Protein AF-A0A7S1AKR8-F1 (afdb_monomer_lite)

Foldseek 3Di:
DDDDDPPPPPPPPPPPADQDWDWAQAPVRDTFTWTAHQQGTWAQDLVRDIDHDFAQPDPCPVPPDPSPDGDTLVPDDPVVNNVSVNVRRVRNVVSVVVVVD

Secondary structure (DSSP, 8-state):
------------S---S--EEEEEE-TTS-EEEEEE-SS-BEEEPTTS-EEEPPB---S-TTTT-----PBPGGGS-HHHHHHHHHHHHHHHHHHHHHHT-

pLDDT: mean 72.06, std 20.39, range [34.69, 92.81]

Radius of gyration: 15.71 Å; chains: 1; bounding box: 38×39×45 Å

Organism: Noctiluca scintillans (NCBI:txid2966)

Sequence (101 aa):
GSRDFLQLFHFNSWLLFAMSWVKVELLSGDVEEVYVDSEGPQVLKVDGNYVCYKWVFDSKQRAGHRALHGHDWSDLTSTLQNVTLQRVGKLNRTRRLQQAF

Structure (mmCIF, N/CA/C/O backbone):
data_AF-A0A7S1AKR8-F1
#
_entry.id   AF-A0A7S1AKR8-F1
#
loop_
_atom_site.group_PDB
_atom_site.id
_atom_site.type_symbol
_atom_site.label_atom_id
_atom_site.label_alt_id
_atom_site.label_comp_id
_atom_site.label_asym_id
_atom_site.label_entity_id
_atom_site.label_seq_id
_atom_site.pdbx_PDB_ins_code
_atom_site.Cartn_x
_atom_site.Cartn_y
_atom_site.Cartn_z
_atom_site.occupancy
_atom_site.B_iso_or_equiv
_atom_site.auth_seq_id
_atom_site.auth_comp_id
_atom_site.auth_asym_id
_atom_site.auth_atom_id
_atom_site.pdbx_PDB_model_num
ATOM 1 N N . GLY A 1 1 ? 12.176 24.520 24.125 1.00 35.56 1 GLY A N 1
ATOM 2 C CA . GLY A 1 1 ? 12.360 24.513 22.664 1.00 35.56 1 GLY A CA 1
ATOM 3 C C . GLY A 1 1 ? 12.962 23.186 22.285 1.00 35.56 1 GLY A C 1
ATOM 4 O O . GLY A 1 1 ? 14.158 23.011 22.460 1.00 35.56 1 GLY A O 1
ATOM 5 N N . SER A 1 2 ? 12.115 22.231 21.910 1.00 39.66 2 SER A N 1
ATOM 6 C CA . SER A 1 2 ? 12.486 20.844 21.630 1.00 39.66 2 SER A CA 1
ATOM 7 C C . SER A 1 2 ? 13.213 20.756 20.294 1.00 39.66 2 SER A C 1
ATOM 9 O O . SER A 1 2 ? 12.601 20.834 19.229 1.00 39.66 2 SER A O 1
ATOM 11 N N . ARG A 1 3 ? 14.535 20.631 20.382 1.00 43.12 3 ARG A N 1
ATOM 12 C CA . ARG A 1 3 ? 15.362 20.040 19.337 1.00 43.12 3 ARG A CA 1
ATOM 13 C C . ARG A 1 3 ? 15.172 18.519 19.386 1.00 43.12 3 ARG A C 1
ATOM 15 O O . ARG A 1 3 ? 14.92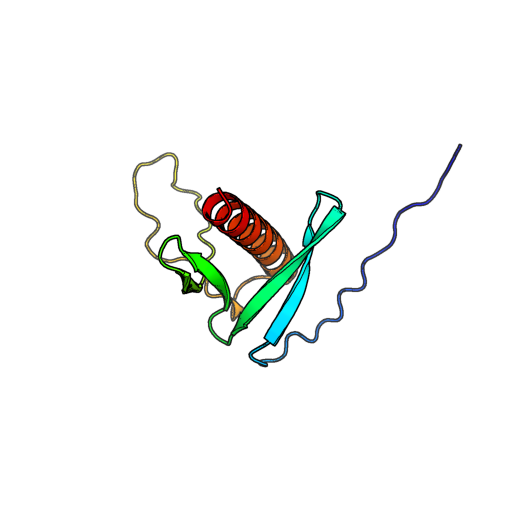9 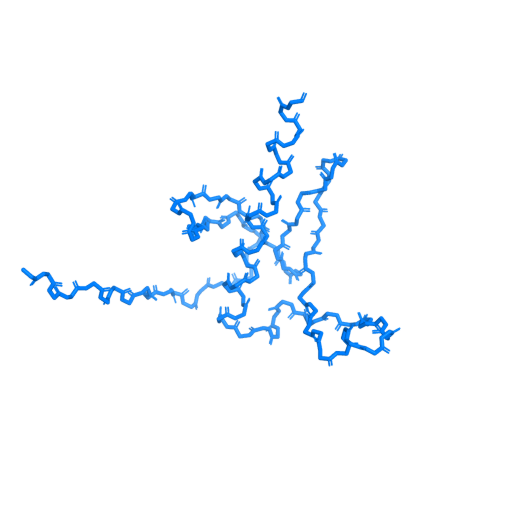17.971 20.456 1.00 43.12 3 ARG A O 1
ATOM 22 N N . ASP A 1 4 ? 15.295 17.906 18.215 1.00 47.88 4 ASP A N 1
ATOM 23 C CA . ASP A 1 4 ? 15.559 16.479 17.999 1.00 47.88 4 ASP A CA 1
ATOM 24 C C . ASP A 1 4 ? 14.356 15.521 18.046 1.00 47.88 4 ASP A C 1
ATOM 26 O O . ASP A 1 4 ? 14.143 14.778 18.994 1.00 47.88 4 ASP A O 1
ATOM 30 N N . PHE A 1 5 ? 13.621 15.462 16.930 1.00 39.69 5 PHE A N 1
ATOM 31 C CA . PHE A 1 5 ? 12.859 14.273 16.523 1.00 39.69 5 PHE A CA 1
ATOM 32 C C . PHE A 1 5 ? 13.164 13.940 15.055 1.00 39.69 5 PHE A C 1
ATOM 34 O O . PHE A 1 5 ? 12.310 13.970 14.177 1.00 39.69 5 PHE A O 1
ATOM 41 N N . LEU A 1 6 ? 14.434 13.639 14.780 1.00 38.56 6 LEU A N 1
ATOM 42 C CA . LEU A 1 6 ? 14.833 12.837 13.624 1.00 38.56 6 LEU A CA 1
ATOM 43 C C . LEU A 1 6 ? 15.061 11.411 14.130 1.00 38.56 6 LEU A C 1
ATOM 45 O O . LEU A 1 6 ? 16.197 10.981 14.314 1.00 38.56 6 LEU A O 1
ATOM 49 N N . GLN A 1 7 ? 13.979 10.681 14.408 1.00 40.00 7 GLN A N 1
ATOM 50 C CA . GLN A 1 7 ? 14.092 9.231 14.525 1.00 40.00 7 GLN A CA 1
ATOM 51 C C . GLN A 1 7 ? 14.154 8.656 13.111 1.00 40.00 7 GLN A C 1
ATOM 53 O O . GLN A 1 7 ? 13.158 8.573 12.395 1.00 40.00 7 GLN A O 1
ATOM 58 N N . LEU A 1 8 ? 15.380 8.309 12.709 1.00 35.66 8 LEU A N 1
ATOM 59 C CA . LEU A 1 8 ? 15.649 7.376 11.627 1.00 35.66 8 LEU A CA 1
ATOM 60 C C . LEU A 1 8 ? 14.826 6.107 11.870 1.00 35.66 8 LEU A C 1
ATOM 62 O O . LEU A 1 8 ? 15.136 5.321 12.766 1.00 35.66 8 LEU A O 1
ATOM 66 N N . PHE A 1 9 ? 13.824 5.862 11.032 1.00 40.50 9 PHE A N 1
ATOM 67 C CA . PHE A 1 9 ? 13.286 4.520 10.895 1.00 40.50 9 PHE A CA 1
ATOM 68 C C . PHE A 1 9 ? 14.325 3.679 10.155 1.00 40.50 9 PHE A C 1
ATOM 70 O O . PHE A 1 9 ? 14.425 3.709 8.928 1.00 40.50 9 PHE A O 1
ATOM 77 N N . HIS A 1 10 ? 15.122 2.935 10.921 1.00 34.69 10 HIS A N 1
ATOM 78 C CA . HIS A 1 10 ? 15.856 1.780 10.422 1.00 34.69 10 HIS A CA 1
ATOM 79 C C . HIS A 1 10 ? 14.835 0.725 9.982 1.00 34.69 10 HIS A C 1
ATOM 81 O O . HIS A 1 10 ? 14.474 -0.180 10.732 1.00 34.69 10 HIS A O 1
ATOM 87 N N . PHE A 1 11 ? 14.326 0.870 8.759 1.00 40.19 11 PHE A N 1
ATOM 88 C CA . PHE A 1 11 ? 13.534 -0.164 8.114 1.00 40.19 11 PHE A CA 1
ATOM 89 C C . PHE A 1 11 ? 14.496 -1.286 7.729 1.00 40.19 11 PHE A C 1
ATOM 91 O O . PHE A 1 11 ? 15.270 -1.171 6.779 1.00 40.19 11 PHE A O 1
ATOM 98 N N . ASN A 1 12 ? 14.502 -2.339 8.543 1.00 38.38 12 ASN A N 1
ATOM 99 C CA . ASN A 1 12 ? 15.268 -3.550 8.294 1.00 38.38 12 ASN A CA 1
ATOM 100 C C . ASN A 1 12 ? 14.974 -4.058 6.876 1.00 38.38 12 ASN A C 1
ATOM 102 O O . ASN A 1 12 ? 13.833 -4.367 6.535 1.00 38.38 12 ASN A O 1
ATOM 106 N N . SER A 1 13 ? 16.024 -4.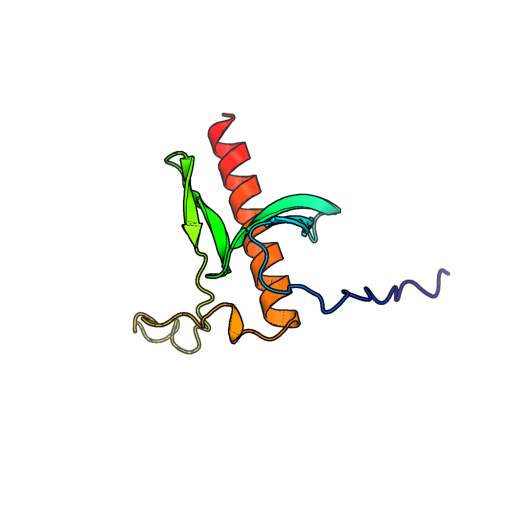137 6.058 1.00 39.59 13 SER A N 1
ATOM 107 C CA . SER A 1 13 ? 16.009 -4.591 4.667 1.00 39.59 13 SER A CA 1
ATOM 108 C C . SER A 1 13 ? 15.823 -6.113 4.566 1.00 39.59 13 SER A C 1
ATOM 110 O O . SER A 1 13 ? 16.694 -6.822 4.068 1.00 39.59 13 SER A O 1
ATOM 112 N N . TRP A 1 14 ? 14.706 -6.628 5.078 1.00 42.47 14 TRP A N 1
ATOM 113 C CA . TRP A 1 14 ? 14.407 -8.063 5.116 1.00 42.47 14 TRP A CA 1
ATOM 114 C C . TRP A 1 14 ? 12.966 -8.372 4.690 1.00 42.47 14 TRP A C 1
ATOM 116 O O . TRP A 1 14 ? 12.345 -9.286 5.221 1.00 42.47 14 TRP A O 1
ATOM 126 N N . LEU A 1 15 ? 12.420 -7.664 3.696 1.00 48.09 15 LEU A N 1
ATOM 127 C CA . LEU A 1 15 ? 11.265 -8.179 2.945 1.00 48.09 15 LEU A CA 1
ATOM 128 C C . LEU A 1 15 ? 11.754 -9.236 1.939 1.00 48.09 15 LEU A C 1
ATOM 130 O O . LEU A 1 15 ? 11.698 -9.059 0.727 1.00 48.09 15 LEU A O 1
ATOM 134 N N . LEU A 1 16 ? 12.298 -10.335 2.468 1.00 45.72 16 LEU A N 1
ATOM 135 C CA . LEU A 1 16 ? 12.591 -11.546 1.711 1.00 45.72 16 LEU A CA 1
ATOM 136 C C . LEU A 1 16 ? 11.312 -12.392 1.651 1.00 45.72 16 LEU A C 1
ATOM 138 O O . LEU A 1 16 ? 10.953 -13.038 2.627 1.00 45.72 16 LEU A O 1
ATOM 142 N N . PHE A 1 17 ? 10.635 -12.363 0.501 1.00 50.16 17 PHE A N 1
ATOM 143 C CA . PHE A 1 17 ? 9.843 -13.459 -0.089 1.00 50.16 17 PHE A CA 1
ATOM 144 C C . PHE A 1 17 ? 8.874 -14.279 0.796 1.00 50.16 17 PHE A C 1
ATOM 146 O O . PHE A 1 17 ? 8.598 -15.434 0.475 1.00 50.16 17 PHE A O 1
ATOM 153 N N . ALA A 1 18 ? 8.305 -13.725 1.868 1.00 55.12 18 ALA A N 1
ATOM 154 C CA . ALA A 1 18 ? 7.286 -14.409 2.663 1.00 55.12 18 ALA A CA 1
ATOM 155 C C . ALA A 1 18 ? 5.923 -13.729 2.498 1.00 55.12 18 ALA A C 1
ATOM 157 O O . ALA A 1 18 ? 5.759 -12.560 2.854 1.00 55.12 18 ALA A O 1
ATOM 158 N N . MET A 1 19 ? 4.945 -14.489 1.992 1.00 73.75 19 MET A N 1
ATOM 159 C CA . MET A 1 19 ? 3.522 -14.151 2.072 1.00 73.75 19 MET A CA 1
ATOM 160 C C . MET A 1 19 ? 3.179 -13.819 3.524 1.00 73.75 19 MET A C 1
ATOM 162 O O . MET A 1 19 ? 3.222 -14.698 4.386 1.00 73.75 19 MET A O 1
ATOM 166 N N . SER A 1 20 ? 2.914 -12.549 3.820 1.00 85.38 20 SER A N 1
ATOM 167 C CA . SER A 1 20 ? 2.821 -12.096 5.206 1.00 85.38 20 SER A CA 1
ATOM 168 C C . SER A 1 20 ? 1.928 -10.875 5.380 1.00 85.38 20 SER A C 1
ATOM 170 O O . SER A 1 20 ? 1.727 -10.066 4.474 1.00 85.38 20 SER A O 1
ATOM 172 N N . TRP A 1 21 ? 1.375 -10.759 6.587 1.00 88.50 21 TRP A N 1
ATOM 173 C CA . TRP A 1 21 ? 0.702 -9.554 7.050 1.00 88.50 21 TRP A CA 1
ATOM 174 C C . TRP A 1 21 ? 1.745 -8.586 7.601 1.00 88.50 21 TRP A C 1
ATOM 176 O O . TRP A 1 21 ? 2.439 -8.888 8.572 1.00 88.50 21 TRP A O 1
ATOM 186 N N . VAL A 1 22 ? 1.850 -7.420 6.974 1.00 89.06 22 VAL A N 1
ATOM 187 C CA . VAL A 1 22 ? 2.772 -6.351 7.353 1.00 89.06 22 VAL A CA 1
ATOM 188 C C . VAL A 1 22 ? 1.991 -5.255 8.064 1.00 89.06 22 VAL A C 1
ATOM 190 O O . VAL A 1 22 ? 0.978 -4.773 7.554 1.00 89.06 22 VAL A O 1
ATOM 193 N N . LYS A 1 23 ? 2.479 -4.838 9.235 1.00 90.12 23 LYS A N 1
ATOM 194 C CA . LYS A 1 23 ? 1.950 -3.674 9.952 1.00 90.12 23 LYS A CA 1
ATOM 195 C C . LYS A 1 23 ? 2.528 -2.398 9.355 1.00 90.12 23 LYS A C 1
ATOM 197 O O . LYS A 1 23 ? 3.743 -2.245 9.263 1.00 90.12 23 LYS A O 1
ATOM 202 N N . VAL A 1 24 ? 1.648 -1.491 8.962 1.00 88.50 24 VAL A N 1
ATOM 203 C CA . VAL A 1 24 ? 1.969 -0.214 8.333 1.00 88.50 24 VAL A CA 1
ATOM 204 C C . VAL A 1 24 ? 1.419 0.893 9.219 1.00 88.50 24 VAL A C 1
ATOM 206 O O . VAL A 1 24 ? 0.207 1.046 9.350 1.00 88.50 24 VAL A O 1
ATOM 209 N N . GLU A 1 25 ? 2.310 1.668 9.827 1.00 89.50 25 GLU A N 1
ATOM 210 C CA . GLU A 1 25 ? 1.937 2.883 10.553 1.00 89.50 25 GLU A CA 1
ATOM 211 C C . GLU A 1 25 ? 1.662 3.998 9.545 1.00 89.50 25 GLU A C 1
ATOM 213 O O . GLU A 1 25 ? 2.578 4.510 8.904 1.00 89.50 25 GLU A O 1
ATOM 218 N N . LEU A 1 26 ? 0.392 4.330 9.346 1.00 86.50 26 LEU A N 1
ATOM 219 C CA . LEU A 1 26 ? -0.041 5.377 8.438 1.00 86.50 26 LEU A CA 1
ATOM 220 C C . LEU A 1 26 ? 0.425 6.751 8.920 1.00 86.50 26 LEU A C 1
ATOM 222 O O . LEU A 1 26 ? 0.534 7.006 10.114 1.00 86.50 26 LEU A O 1
ATOM 226 N N . LEU A 1 27 ? 0.570 7.699 7.992 1.00 81.94 27 LEU A N 1
ATOM 227 C CA . LEU A 1 27 ? 0.851 9.105 8.333 1.00 81.94 27 LEU A CA 1
ATOM 228 C C . LEU A 1 27 ? -0.213 9.759 9.239 1.00 81.94 27 LEU A C 1
ATOM 230 O O . LEU A 1 27 ? 0.041 10.821 9.798 1.00 81.94 27 LEU A O 1
ATOM 234 N N . SER A 1 28 ? -1.403 9.161 9.374 1.00 79.31 28 SER A N 1
ATOM 235 C CA . SER A 1 28 ? -2.418 9.583 10.350 1.00 79.31 28 SE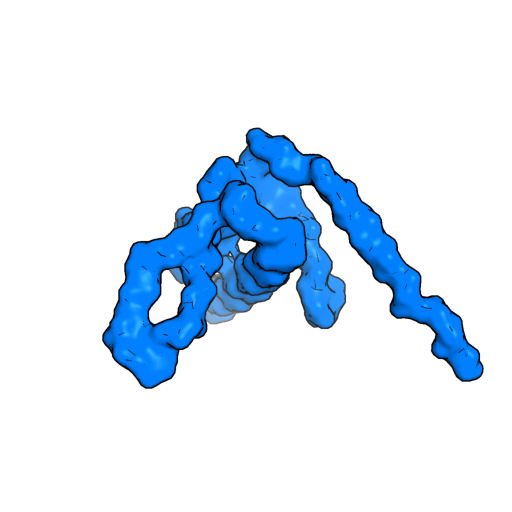R A CA 1
ATOM 236 C C . SER A 1 28 ? -2.108 9.152 11.791 1.00 79.31 28 SER A C 1
ATOM 238 O O . SER A 1 28 ? -2.818 9.577 12.697 1.00 79.31 28 SER A O 1
ATOM 240 N N . GLY A 1 29 ? -1.086 8.318 12.005 1.00 84.50 29 GLY A N 1
ATOM 241 C CA . GLY A 1 29 ? -0.767 7.664 13.279 1.00 84.50 29 GLY A CA 1
ATOM 242 C C . GLY A 1 29 ? -1.516 6.346 13.508 1.00 84.50 29 GLY A C 1
ATOM 243 O O . GLY A 1 29 ? -1.288 5.671 14.508 1.00 84.50 29 GLY A O 1
ATOM 244 N N . ASP A 1 30 ? -2.412 5.959 12.596 1.00 86.25 30 ASP A N 1
ATOM 245 C CA . ASP A 1 30 ? -3.110 4.675 12.661 1.00 86.25 30 ASP A CA 1
ATOM 246 C C . ASP A 1 30 ? -2.204 3.528 12.209 1.00 86.25 30 ASP A C 1
ATOM 248 O O . ASP A 1 30 ? -1.468 3.667 11.237 1.00 86.25 30 ASP A O 1
ATOM 252 N N . VAL A 1 31 ? -2.323 2.356 12.832 1.00 88.06 31 VAL A N 1
ATOM 253 C CA . VAL A 1 31 ? -1.634 1.144 12.369 1.00 88.06 31 VAL A CA 1
ATOM 254 C C . VAL A 1 31 ? -2.604 0.263 11.591 1.00 88.06 31 VAL A C 1
ATOM 256 O O . VAL A 1 31 ? -3.654 -0.114 12.103 1.00 88.06 31 VAL A O 1
ATOM 259 N N . GLU A 1 32 ? -2.233 -0.085 10.361 1.00 88.94 32 GLU A N 1
ATOM 260 C CA . GLU A 1 32 ? -3.004 -0.961 9.479 1.00 88.94 32 GLU A CA 1
ATOM 261 C C . GLU A 1 32 ? -2.238 -2.233 9.128 1.00 88.94 32 GLU A C 1
ATOM 263 O O . GLU A 1 32 ? -1.017 -2.226 8.999 1.00 88.94 32 GLU A O 1
ATOM 268 N N . GLU A 1 33 ? -2.967 -3.326 8.910 1.00 89.75 33 GLU A N 1
ATOM 269 C CA . GLU A 1 33 ? -2.400 -4.579 8.411 1.00 89.75 33 GLU A CA 1
ATOM 270 C C . GLU A 1 33 ? -2.646 -4.715 6.906 1.00 89.75 33 GLU A C 1
ATOM 272 O O . GLU A 1 33 ? -3.788 -4.673 6.424 1.00 89.75 33 GLU A O 1
ATOM 277 N N . VAL A 1 34 ? -1.548 -4.872 6.164 1.00 90.56 34 VAL A N 1
ATOM 278 C CA . VAL A 1 34 ? -1.519 -5.057 4.713 1.00 90.56 34 VAL A CA 1
ATOM 279 C C . VAL A 1 34 ? -0.938 -6.428 4.408 1.00 90.56 34 VAL A C 1
ATOM 281 O O . VAL A 1 34 ? 0.178 -6.736 4.814 1.00 90.56 34 VAL A O 1
ATOM 284 N N . TYR A 1 35 ? -1.689 -7.245 3.675 1.00 91.50 35 TYR A N 1
ATOM 285 C CA . TYR A 1 35 ? -1.178 -8.512 3.169 1.00 91.50 35 TYR A CA 1
ATOM 286 C C . TYR A 1 35 ? -0.276 -8.259 1.958 1.00 91.50 35 TYR A C 1
ATOM 288 O O . TYR A 1 35 ? -0.642 -7.495 1.061 1.00 91.50 35 TYR A O 1
ATOM 296 N N . VAL A 1 36 ? 0.903 -8.875 1.954 1.00 90.00 36 VAL A N 1
ATOM 297 C CA . VAL A 1 36 ? 1.905 -8.768 0.891 1.00 90.00 36 VAL A CA 1
ATOM 298 C C . VAL A 1 36 ? 2.310 -10.174 0.473 1.00 90.00 36 VAL A C 1
ATOM 300 O O . VAL A 1 36 ? 2.663 -10.993 1.322 1.00 90.00 36 VAL A O 1
ATOM 303 N N . ASP A 1 37 ? 2.264 -10.450 -0.826 1.00 88.44 37 ASP A N 1
ATOM 304 C CA . ASP A 1 37 ? 2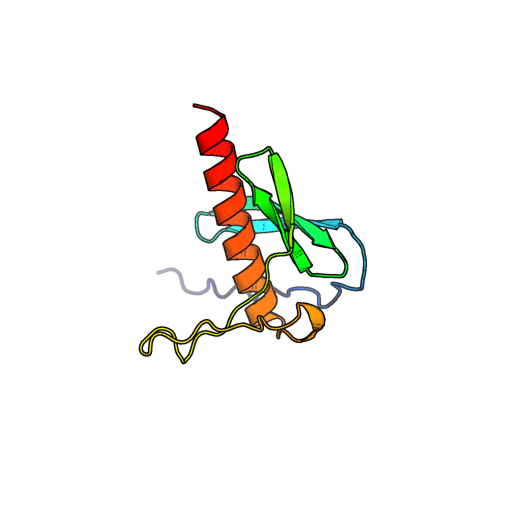.737 -11.700 -1.422 1.00 88.44 37 ASP A CA 1
ATOM 305 C C . ASP A 1 37 ? 3.910 -11.450 -2.387 1.00 88.44 37 ASP A C 1
ATOM 307 O O . ASP A 1 37 ? 4.527 -10.382 -2.387 1.00 88.44 37 ASP A O 1
ATOM 311 N N . SER A 1 38 ? 4.251 -12.458 -3.192 1.00 83.94 38 SER A N 1
ATOM 312 C CA . SER A 1 38 ? 5.318 -12.366 -4.190 1.00 83.94 38 SER A CA 1
ATOM 313 C C . SER A 1 38 ? 5.045 -11.346 -5.298 1.00 83.94 38 SER A C 1
ATOM 315 O O . SER A 1 38 ? 5.994 -10.882 -5.923 1.00 83.94 38 SER A O 1
ATOM 317 N N . GLU A 1 39 ? 3.782 -11.007 -5.563 1.00 85.56 39 GLU A N 1
ATOM 318 C CA . GLU A 1 39 ? 3.410 -10.022 -6.581 1.00 85.56 39 GLU A CA 1
ATOM 319 C C . GLU A 1 39 ? 3.332 -8.604 -6.011 1.00 85.56 39 GLU A C 1
ATOM 321 O O . GLU A 1 39 ? 3.513 -7.638 -6.755 1.00 85.56 39 GLU A O 1
ATOM 326 N N . GLY A 1 40 ? 3.077 -8.475 -4.706 1.00 89.38 40 GLY A N 1
ATOM 327 C CA . GLY A 1 40 ? 3.099 -7.208 -3.992 1.00 89.38 40 GLY A CA 1
ATOM 328 C C . GLY A 1 40 ? 1.982 -7.052 -2.958 1.00 89.38 40 GLY A C 1
ATOM 329 O O . GLY A 1 40 ? 1.355 -8.025 -2.527 1.00 89.38 40 GLY A O 1
ATOM 330 N N . PRO A 1 41 ? 1.739 -5.813 -2.498 1.00 92.19 41 PRO A N 1
ATOM 331 C CA . PRO A 1 41 ? 0.737 -5.532 -1.483 1.00 92.19 41 PRO A CA 1
ATOM 332 C C . PRO A 1 41 ? -0.681 -5.620 -2.046 1.00 92.19 41 PRO A C 1
ATOM 334 O O . PRO A 1 41 ? -0.962 -5.181 -3.160 1.00 92.19 41 PRO A O 1
ATOM 337 N N . GLN A 1 42 ? -1.598 -6.140 -1.241 1.00 92.81 42 GLN A N 1
ATOM 338 C CA . GLN A 1 42 ? -2.940 -6.506 -1.675 1.00 92.81 42 GLN A CA 1
ATOM 339 C C . GLN A 1 42 ? -3.990 -5.492 -1.201 1.00 92.81 42 GLN A C 1
ATOM 341 O O . GLN A 1 42 ? -4.067 -5.138 -0.019 1.00 92.81 42 GLN A O 1
ATOM 346 N N . VAL A 1 43 ? -4.844 -5.042 -2.124 1.00 92.06 43 VAL A N 1
ATOM 347 C CA . VAL A 1 43 ? -5.976 -4.154 -1.833 1.00 92.06 43 VAL A CA 1
ATOM 348 C C . VAL A 1 43 ? -7.256 -4.963 -1.679 1.00 92.06 43 VAL A C 1
ATOM 350 O O . VAL A 1 43 ? -7.658 -5.668 -2.604 1.00 92.06 43 VAL A O 1
ATOM 353 N N . LEU A 1 44 ? -7.943 -4.783 -0.555 1.00 89.44 44 LEU A N 1
ATOM 354 C CA . LEU A 1 44 ? -9.299 -5.271 -0.315 1.00 89.44 44 LEU A CA 1
ATOM 355 C C . LEU A 1 44 ? -10.259 -4.558 -1.260 1.00 89.44 44 LEU A C 1
ATOM 357 O O . LEU A 1 44 ? -10.327 -3.344 -1.199 1.00 89.44 44 LEU A O 1
ATOM 361 N N . LYS A 1 45 ? -11.005 -5.241 -2.118 1.00 86.44 45 LYS A N 1
ATOM 362 C CA . LYS A 1 45 ? -12.074 -4.695 -2.967 1.00 86.44 45 LYS A CA 1
ATOM 363 C C . LYS A 1 45 ? -13.406 -4.605 -2.224 1.00 86.44 45 LYS A C 1
ATOM 365 O O . LYS A 1 45 ? -13.583 -5.145 -1.139 1.00 86.44 45 LYS A O 1
ATOM 370 N N . VAL A 1 46 ? -14.353 -3.896 -2.842 1.00 82.12 46 VAL A N 1
ATOM 371 C CA . VAL A 1 46 ? -15.714 -3.704 -2.310 1.00 82.12 46 VAL A CA 1
ATOM 372 C C . VAL A 1 46 ? -16.469 -5.031 -2.196 1.00 82.12 46 VAL A C 1
ATOM 374 O O . VAL A 1 46 ? -17.247 -5.200 -1.266 1.00 82.12 46 VAL A O 1
ATOM 377 N N . ASP A 1 47 ? -16.190 -5.982 -3.090 1.00 83.81 47 ASP A N 1
ATOM 378 C CA . ASP A 1 47 ? -16.743 -7.343 -3.074 1.00 83.81 47 ASP A CA 1
ATOM 379 C C . ASP A 1 47 ? -16.111 -8.254 -2.000 1.00 83.8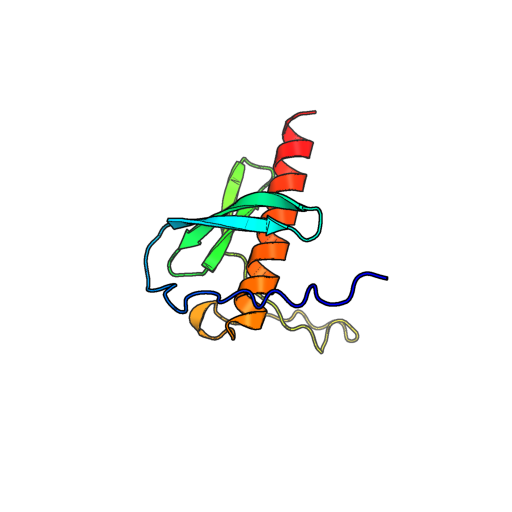1 47 ASP A C 1
ATOM 381 O O . ASP A 1 47 ? -16.468 -9.423 -1.908 1.00 83.81 47 ASP A O 1
ATOM 385 N N . GLY A 1 48 ? -15.172 -7.737 -1.198 1.00 81.94 48 GLY A N 1
ATOM 386 C CA . GLY A 1 48 ? -14.473 -8.483 -0.150 1.00 81.94 48 GLY A CA 1
ATOM 387 C C . GLY A 1 48 ? -13.228 -9.240 -0.623 1.00 81.94 48 GLY A C 1
ATOM 388 O O . GLY A 1 48 ? -12.485 -9.753 0.210 1.00 81.94 48 GLY A O 1
ATOM 389 N N . ASN A 1 49 ? -12.952 -9.281 -1.930 1.00 87.75 49 ASN A N 1
ATOM 390 C CA . ASN A 1 49 ? -11.787 -9.981 -2.471 1.00 87.75 49 ASN A CA 1
ATOM 391 C C . ASN A 1 49 ? -10.524 -9.120 -2.416 1.00 87.75 49 ASN A C 1
ATOM 393 O O . ASN A 1 49 ? -10.588 -7.896 -2.469 1.00 87.75 49 ASN A O 1
ATOM 397 N N . TYR A 1 50 ? -9.353 -9.747 -2.389 1.00 86.56 50 TYR A N 1
ATOM 398 C CA . TYR A 1 50 ? -8.073 -9.041 -2.467 1.00 86.56 50 TYR A CA 1
ATOM 399 C C . TYR A 1 50 ? -7.507 -9.072 -3.888 1.00 86.56 50 TYR A C 1
ATOM 401 O O . TYR A 1 50 ? -7.668 -10.057 -4.606 1.00 86.56 50 TYR A O 1
ATOM 409 N N . VAL A 1 51 ? -6.860 -7.980 -4.306 1.00 89.00 51 VAL A N 1
ATOM 410 C CA . VAL A 1 51 ? -6.092 -7.922 -5.560 1.00 89.00 51 VAL A CA 1
ATOM 411 C C . VAL A 1 51 ? -4.758 -7.217 -5.388 1.00 89.00 51 VAL A C 1
ATOM 413 O O . VAL A 1 51 ? -4.665 -6.235 -4.647 1.00 89.00 51 VAL A O 1
ATOM 416 N N . CYS A 1 52 ? -3.759 -7.662 -6.147 1.00 88.62 52 CYS A N 1
ATOM 417 C CA . CYS A 1 52 ? -2.430 -7.072 -6.123 1.00 88.62 52 CYS A CA 1
ATOM 418 C C . CYS A 1 52 ? -2.473 -5.609 -6.581 1.00 88.62 52 CYS A C 1
ATOM 420 O O . CYS A 1 52 ? -3.042 -5.267 -7.626 1.00 88.62 52 CYS A O 1
ATOM 422 N N . TYR A 1 53 ? -1.874 -4.727 -5.783 1.00 86.62 53 TYR A N 1
ATOM 423 C CA . TYR A 1 53 ? -1.690 -3.332 -6.135 1.00 86.62 53 TYR A CA 1
ATOM 424 C C . TYR A 1 53 ? -0.470 -3.179 -7.043 1.00 86.62 53 TYR A C 1
ATOM 426 O O . TYR A 1 53 ? 0.667 -3.381 -6.624 1.00 86.62 53 TYR A O 1
ATOM 434 N N . LYS A 1 54 ? -0.698 -2.715 -8.271 1.00 83.00 54 LYS A N 1
ATOM 435 C CA . LYS A 1 54 ? 0.375 -2.365 -9.206 1.00 83.00 54 LYS A CA 1
ATOM 436 C C . LYS A 1 54 ? 0.685 -0.873 -9.105 1.00 83.00 54 LYS A C 1
ATOM 438 O O . LYS A 1 54 ? -0.197 -0.032 -9.306 1.00 83.00 54 LYS A O 1
ATOM 443 N N . TRP A 1 55 ? 1.937 -0.527 -8.806 1.00 71.81 55 TRP A N 1
ATOM 444 C CA . TRP A 1 55 ? 2.370 0.870 -8.783 1.00 71.81 55 TRP A CA 1
ATOM 445 C C . TRP A 1 55 ? 2.530 1.394 -10.209 1.00 71.81 55 TRP A C 1
ATOM 447 O O . TRP A 1 55 ? 3.422 0.979 -10.943 1.00 71.81 55 TRP A O 1
ATOM 457 N N . VAL A 1 56 ? 1.685 2.339 -10.610 1.00 68.94 56 VAL A N 1
ATOM 458 C CA . VAL A 1 56 ? 1.771 2.977 -11.928 1.00 68.94 56 VAL A CA 1
ATOM 459 C C . VAL A 1 56 ? 2.421 4.350 -11.772 1.00 68.94 56 VAL A C 1
ATOM 461 O O . VAL A 1 56 ? 1.829 5.254 -11.180 1.00 68.94 56 VAL A O 1
ATOM 464 N N . PHE A 1 57 ? 3.645 4.508 -12.289 1.00 62.03 57 PHE A N 1
ATOM 465 C CA . PHE A 1 57 ? 4.326 5.803 -12.347 1.00 62.03 57 PHE A CA 1
ATOM 466 C C . PHE A 1 57 ? 3.783 6.574 -13.548 1.00 62.03 57 PHE A C 1
ATOM 468 O O . PHE A 1 57 ? 4.196 6.363 -14.687 1.00 62.03 57 PHE A O 1
ATOM 475 N N . ASP A 1 58 ? 2.792 7.425 -13.313 1.00 52.44 58 ASP A N 1
ATOM 476 C CA . ASP A 1 58 ? 2.117 8.099 -14.409 1.00 52.44 58 ASP A CA 1
ATOM 477 C C . ASP A 1 58 ? 2.771 9.448 -14.735 1.00 52.44 58 ASP A C 1
ATOM 479 O O . ASP A 1 58 ? 2.389 10.496 -14.219 1.00 52.44 58 ASP A O 1
ATOM 483 N N . SER A 1 59 ? 3.773 9.434 -15.617 1.00 44.91 59 SER A N 1
ATOM 484 C CA . SER A 1 59 ? 4.268 10.658 -16.263 1.00 44.91 59 SER A CA 1
ATOM 485 C C . SER A 1 59 ? 3.393 11.097 -17.449 1.00 44.91 59 SER A C 1
ATOM 487 O O . SER A 1 59 ? 3.637 12.155 -18.030 1.00 44.91 59 SER A O 1
ATOM 489 N N . LYS A 1 60 ? 2.350 10.328 -17.809 1.00 44.78 60 LYS A N 1
ATOM 490 C CA . LYS A 1 60 ? 1.476 10.565 -18.972 1.00 44.78 60 LYS A CA 1
ATOM 491 C C . LYS A 1 60 ? 0.005 10.815 -18.623 1.00 44.78 60 LYS A C 1
ATOM 493 O O . LYS A 1 60 ? -0.794 11.000 -19.541 1.00 44.78 60 LYS A O 1
ATOM 498 N N . GLN A 1 61 ? -0.360 10.964 -17.347 1.00 44.56 61 GLN A N 1
ATOM 499 C CA . GLN A 1 61 ? -1.754 11.209 -16.953 1.00 44.56 61 GLN A CA 1
ATOM 500 C C . GLN A 1 61 ? -2.283 12.569 -17.434 1.00 44.56 61 GLN A C 1
ATOM 502 O O . GLN A 1 61 ? -3.489 12.787 -17.469 1.00 44.56 61 GLN A O 1
ATOM 507 N N . ARG A 1 62 ? -1.399 13.472 -17.885 1.00 43.22 62 ARG A N 1
ATOM 508 C CA . ARG A 1 62 ? -1.783 14.709 -18.588 1.00 43.22 62 ARG A CA 1
ATOM 509 C C . ARG A 1 62 ? -2.152 14.513 -20.067 1.00 43.22 62 ARG A C 1
ATOM 511 O O . ARG A 1 62 ? -2.659 15.452 -20.664 1.00 43.22 62 ARG A O 1
ATOM 518 N N . ALA A 1 63 ? -1.919 13.343 -20.665 1.00 37.44 63 ALA A N 1
ATOM 519 C CA . ALA A 1 63 ? -2.002 13.145 -22.117 1.00 37.44 63 ALA A CA 1
ATOM 520 C C . ALA A 1 63 ? -2.877 11.957 -22.564 1.00 37.44 63 ALA A C 1
ATOM 522 O O . ALA A 1 63 ? -2.702 11.453 -23.669 1.00 37.44 63 ALA A O 1
ATOM 523 N N . GLY A 1 64 ? -3.821 11.488 -21.740 1.00 37.06 64 GLY A N 1
ATOM 524 C CA . GLY A 1 64 ? -4.879 10.570 -22.197 1.00 37.06 64 GLY A CA 1
ATOM 525 C C . GLY A 1 64 ? -4.430 9.163 -22.626 1.00 37.06 64 GLY A C 1
ATOM 526 O O . GLY A 1 64 ? -5.238 8.409 -23.164 1.00 37.06 64 GLY A O 1
ATOM 527 N N . HIS A 1 65 ? -3.181 8.769 -22.371 1.00 38.12 65 HIS A N 1
ATOM 528 C CA . HIS A 1 65 ? -2.699 7.415 -22.643 1.00 38.12 65 HIS A CA 1
ATOM 529 C C . HIS A 1 65 ? -2.727 6.572 -21.367 1.00 38.12 65 HIS A C 1
ATOM 531 O O . HIS A 1 65 ? -2.021 6.867 -20.407 1.00 38.12 65 HIS A O 1
ATOM 537 N N . ARG A 1 66 ? -3.529 5.498 -21.378 1.00 41.16 66 ARG A N 1
ATOM 538 C CA . ARG A 1 66 ? -3.527 4.448 -20.348 1.00 41.16 66 ARG A CA 1
ATOM 539 C C . ARG A 1 66 ? -2.096 3.945 -20.141 1.00 41.16 66 ARG A C 1
ATOM 541 O O . ARG A 1 66 ? -1.544 3.288 -21.022 1.00 41.16 66 ARG A O 1
ATOM 548 N N . ALA A 1 67 ? -1.510 4.231 -18.984 1.00 43.84 67 ALA A N 1
ATOM 549 C CA . ALA A 1 67 ? -0.293 3.573 -18.538 1.00 43.84 67 ALA A CA 1
ATOM 550 C C . ALA A 1 67 ? -0.619 2.087 -18.292 1.00 43.84 67 ALA A C 1
ATOM 552 O O . ALA A 1 67 ? -1.218 1.724 -17.284 1.00 43.84 67 ALA A O 1
ATOM 553 N N . LEU A 1 68 ? -0.314 1.245 -19.282 1.00 42.84 68 LEU A N 1
ATOM 554 C CA . LEU A 1 68 ? -0.680 -0.177 -19.316 1.00 42.84 68 LEU A CA 1
ATOM 555 C C . LEU A 1 68 ? 0.262 -1.087 -18.516 1.00 42.84 68 LEU A C 1
ATOM 557 O O . LEU A 1 68 ? -0.032 -2.269 -18.373 1.00 42.84 68 LEU A O 1
ATOM 561 N N . HIS A 1 69 ? 1.355 -0.564 -17.959 1.00 52.69 69 HIS A N 1
ATOM 562 C CA . HIS A 1 69 ? 2.334 -1.370 -17.231 1.00 52.69 69 HIS A CA 1
ATOM 563 C C . HIS A 1 69 ? 2.726 -0.651 -15.939 1.00 52.69 69 HIS A C 1
ATOM 565 O O . HIS A 1 69 ? 3.526 0.282 -15.949 1.00 52.69 69 HIS A O 1
ATOM 571 N N . GLY A 1 70 ? 2.095 -1.039 -14.828 1.00 60.47 70 GLY A N 1
ATOM 572 C CA . GLY A 1 70 ? 2.629 -0.721 -13.507 1.00 60.47 70 GLY A CA 1
ATOM 573 C C . GLY A 1 70 ? 3.963 -1.436 -13.307 1.00 60.47 70 GLY A C 1
ATOM 574 O O . GLY A 1 70 ? 4.169 -2.507 -13.874 1.00 60.47 70 GLY A O 1
ATOM 575 N N . HIS A 1 71 ? 4.858 -0.837 -12.531 1.00 68.69 71 HIS A N 1
ATOM 576 C CA . HIS A 1 71 ? 6.111 -1.472 -12.145 1.00 68.69 71 HIS A CA 1
ATOM 577 C C . HIS A 1 71 ? 5.822 -2.660 -11.231 1.00 68.69 71 HIS A C 1
ATOM 579 O O . HIS A 1 71 ? 4.945 -2.577 -10.360 1.00 68.69 71 HIS A O 1
ATOM 585 N N . ASP A 1 72 ? 6.559 -3.748 -11.437 1.00 79.56 72 ASP A N 1
ATOM 586 C CA . ASP A 1 72 ? 6.477 -4.909 -10.565 1.00 79.56 72 ASP A CA 1
ATOM 587 C C . ASP A 1 72 ? 7.049 -4.575 -9.185 1.00 79.56 72 ASP A C 1
ATOM 589 O O . ASP A 1 72 ? 7.949 -3.747 -9.032 1.00 79.56 72 ASP A O 1
ATOM 593 N N . TRP A 1 73 ? 6.481 -5.194 -8.152 1.00 83.31 73 TRP A N 1
ATOM 594 C CA . TRP A 1 73 ? 6.803 -4.901 -6.756 1.00 83.31 73 TRP A CA 1
ATOM 595 C C . TRP A 1 73 ? 8.291 -5.082 -6.427 1.00 83.31 73 TRP A C 1
ATOM 597 O O . TRP A 1 73 ? 8.865 -4.276 -5.688 1.00 83.31 73 TRP A O 1
ATOM 607 N N . SER A 1 74 ? 8.915 -6.108 -7.011 1.00 82.44 74 SER A N 1
ATOM 608 C CA . SER A 1 74 ? 10.346 -6.402 -6.884 1.00 82.44 74 SER A CA 1
ATOM 609 C C . SER A 1 74 ? 11.244 -5.304 -7.447 1.00 82.44 74 SER A C 1
ATOM 611 O O . SER A 1 74 ? 12.379 -5.161 -7.001 1.00 82.44 74 SER A O 1
ATOM 613 N N . ASP A 1 75 ? 10.734 -4.525 -8.399 1.00 82.88 75 ASP A N 1
ATOM 614 C CA . ASP A 1 75 ? 11.506 -3.519 -9.127 1.00 82.88 75 ASP A CA 1
ATOM 615 C C . ASP A 1 75 ? 11.422 -2.142 -8.457 1.00 82.88 75 ASP A C 1
ATOM 617 O O . ASP A 1 75 ? 12.125 -1.199 -8.831 1.00 82.88 75 ASP A O 1
ATOM 621 N N . LEU A 1 76 ? 10.547 -1.999 -7.459 1.00 81.44 76 LEU A N 1
ATOM 622 C CA . LEU A 1 76 ? 10.400 -0.771 -6.695 1.00 81.44 76 LEU A CA 1
ATOM 623 C C . LEU A 1 76 ? 11.551 -0.605 -5.699 1.00 81.44 76 LEU A C 1
ATOM 625 O O . LEU A 1 76 ? 11.935 -1.529 -4.986 1.00 81.44 76 LEU A O 1
ATOM 629 N N . THR A 1 77 ? 12.048 0.625 -5.571 1.00 86.00 77 THR A N 1
ATOM 630 C CA . THR A 1 77 ? 12.955 0.982 -4.473 1.00 86.00 77 THR A CA 1
ATOM 631 C C . THR A 1 77 ? 12.243 0.842 -3.128 1.00 86.00 77 THR A C 1
ATOM 633 O O . THR A 1 77 ? 11.023 0.994 -3.048 1.00 86.00 77 THR A O 1
ATOM 636 N N . SER A 1 78 ? 12.990 0.641 -2.040 1.00 82.88 78 SER A N 1
ATOM 637 C CA . SER A 1 78 ? 12.418 0.538 -0.686 1.00 82.88 78 SER A CA 1
ATOM 638 C C . SER A 1 78 ? 11.538 1.740 -0.314 1.00 82.88 78 SER A C 1
ATOM 640 O O . SER A 1 78 ? 10.487 1.588 0.306 1.00 82.88 78 SER A O 1
ATOM 642 N N . THR A 1 79 ? 11.910 2.946 -0.753 1.00 84.31 79 THR A N 1
ATOM 643 C CA . THR A 1 79 ? 11.089 4.151 -0.584 1.00 84.31 79 THR A CA 1
ATOM 644 C C . THR A 1 79 ? 9.747 4.028 -1.306 1.00 84.31 79 THR A C 1
ATOM 646 O O . THR A 1 79 ? 8.708 4.307 -0.710 1.00 84.31 79 THR A O 1
ATOM 649 N N . LEU A 1 80 ? 9.740 3.594 -2.570 1.00 84.88 80 LEU A N 1
ATOM 650 C CA . LEU A 1 80 ? 8.503 3.415 -3.336 1.00 84.88 80 LEU A CA 1
ATOM 651 C C . LEU A 1 80 ? 7.656 2.264 -2.791 1.00 84.88 80 LEU A C 1
ATOM 653 O O . LEU A 1 80 ? 6.433 2.390 -2.733 1.00 84.88 80 LEU A O 1
ATOM 657 N N . GLN A 1 81 ? 8.283 1.185 -2.326 1.00 86.19 81 GLN A N 1
ATOM 658 C CA . GLN A 1 81 ? 7.607 0.089 -1.635 1.00 86.19 81 GLN A CA 1
ATOM 659 C C . GLN A 1 81 ? 6.885 0.589 -0.377 1.00 86.19 81 GLN A C 1
ATOM 661 O O . GLN A 1 81 ? 5.695 0.326 -0.205 1.00 86.19 81 GLN A O 1
ATOM 666 N N . ASN A 1 82 ? 7.545 1.411 0.443 1.00 85.00 82 ASN A N 1
ATOM 667 C CA . ASN A 1 82 ? 6.931 2.013 1.629 1.00 85.00 82 ASN A CA 1
ATOM 668 C C . ASN A 1 82 ? 5.760 2.939 1.280 1.00 85.00 82 ASN A C 1
ATOM 670 O O . ASN A 1 82 ? 4.693 2.839 1.884 1.00 85.00 82 ASN A O 1
ATOM 674 N N . VAL A 1 83 ? 5.910 3.807 0.276 1.00 86.88 83 VAL A N 1
ATOM 675 C CA . VAL A 1 83 ? 4.811 4.680 -0.178 1.00 86.88 83 VAL A CA 1
ATOM 676 C C . VAL A 1 83 ? 3.638 3.855 -0.717 1.00 86.88 83 VAL A C 1
ATOM 678 O O . VAL A 1 83 ? 2.473 4.190 -0.490 1.00 86.88 83 VAL A O 1
ATOM 681 N N . THR A 1 84 ? 3.927 2.751 -1.399 1.00 88.62 84 THR A N 1
ATOM 682 C CA . THR A 1 84 ? 2.906 1.822 -1.884 1.00 88.62 84 THR A CA 1
ATOM 683 C C . THR A 1 84 ? 2.150 1.183 -0.720 1.00 88.62 84 THR A C 1
ATOM 685 O O . THR A 1 84 ? 0.921 1.219 -0.711 1.00 88.62 84 THR A O 1
ATOM 688 N N . LEU A 1 85 ? 2.857 0.675 0.294 1.00 89.75 85 LEU A N 1
ATOM 689 C CA . LEU A 1 85 ? 2.257 0.093 1.498 1.00 89.75 85 LEU A CA 1
ATOM 690 C C . LEU A 1 85 ? 1.370 1.096 2.241 1.00 89.75 85 LEU A C 1
ATOM 692 O O . LEU A 1 85 ? 0.237 0.767 2.584 1.00 89.75 85 LEU A O 1
ATOM 696 N N . GLN A 1 86 ? 1.834 2.337 2.411 1.00 89.19 86 GLN A N 1
ATOM 697 C CA . GLN A 1 86 ? 1.041 3.436 2.978 1.00 89.19 86 GLN A CA 1
ATOM 698 C C . GLN A 1 86 ? -0.269 3.641 2.215 1.00 89.19 86 GLN A C 1
ATOM 700 O O . GLN A 1 86 ? -1.347 3.779 2.800 1.00 89.19 86 GLN A O 1
ATOM 705 N N . ARG A 1 87 ? -0.190 3.645 0.881 1.00 89.94 87 ARG A N 1
ATOM 706 C CA . ARG A 1 87 ? -1.356 3.847 0.025 1.00 89.94 87 ARG A CA 1
ATOM 707 C C . ARG A 1 87 ? -2.344 2.692 0.135 1.00 89.94 87 ARG A C 1
ATOM 709 O O . ARG A 1 87 ? -3.541 2.938 0.268 1.00 89.94 87 ARG A O 1
ATOM 716 N N . VAL A 1 88 ? -1.850 1.457 0.095 1.00 91.31 88 VAL A N 1
ATOM 717 C CA . VAL A 1 88 ? -2.675 0.251 0.223 1.00 91.31 88 VAL A CA 1
ATOM 718 C C . VAL A 1 88 ? -3.322 0.178 1.605 1.00 91.31 88 VAL A C 1
ATOM 720 O O . VAL A 1 88 ? -4.530 -0.036 1.683 1.00 91.31 88 VAL A O 1
ATOM 723 N N . GLY A 1 89 ? -2.575 0.447 2.679 1.00 91.50 89 GLY A N 1
ATOM 724 C CA . GLY A 1 89 ? -3.107 0.491 4.044 1.00 91.50 89 GLY A CA 1
ATOM 725 C C . GLY A 1 89 ? -4.251 1.495 4.180 1.00 91.50 89 GLY A C 1
ATOM 726 O O . GLY A 1 89 ? -5.338 1.143 4.640 1.00 91.50 89 GLY A O 1
ATOM 727 N N . LYS A 1 90 ? -4.069 2.716 3.658 1.00 90.69 90 LYS A N 1
ATOM 728 C CA . LYS A 1 90 ? -5.127 3.735 3.638 1.00 90.69 90 LYS A CA 1
ATOM 729 C C . LYS A 1 90 ? -6.361 3.285 2.849 1.00 90.69 90 LYS A C 1
ATOM 731 O O . LYS A 1 90 ? -7.479 3.463 3.324 1.00 90.69 90 LYS A O 1
ATOM 736 N N . LEU A 1 91 ? -6.176 2.702 1.662 1.00 90.75 91 LEU A N 1
ATOM 737 C CA . LEU A 1 91 ? -7.286 2.209 0.837 1.00 90.75 91 LEU A CA 1
ATOM 738 C C . LEU A 1 91 ? -8.067 1.093 1.538 1.00 90.75 91 LEU A C 1
ATOM 740 O O . LEU A 1 91 ? -9.297 1.136 1.558 1.00 90.75 91 LEU A O 1
ATOM 744 N N . ASN A 1 92 ? -7.365 0.127 2.131 1.00 91.00 92 ASN A N 1
ATOM 745 C CA . ASN A 1 92 ? -7.981 -0.989 2.844 1.00 91.00 92 ASN A CA 1
ATOM 746 C C . ASN A 1 92 ? -8.782 -0.491 4.044 1.00 91.00 92 ASN A C 1
ATOM 748 O O . ASN A 1 92 ? -9.941 -0.873 4.194 1.00 91.00 92 ASN A O 1
ATOM 752 N N . ARG A 1 93 ? -8.221 0.428 4.836 1.00 89.12 93 ARG A N 1
ATOM 753 C CA . ARG A 1 93 ? -8.944 1.080 5.933 1.00 89.12 93 ARG A CA 1
ATOM 754 C C . ARG A 1 93 ? -10.218 1.758 5.446 1.00 89.12 93 ARG A C 1
ATOM 756 O O . ARG A 1 93 ? -11.290 1.491 5.979 1.00 89.12 93 ARG A O 1
ATOM 763 N N . THR A 1 94 ? -10.121 2.608 4.420 1.00 88.31 94 THR A N 1
ATOM 764 C CA . THR A 1 94 ? -11.290 3.309 3.867 1.00 88.31 94 THR A CA 1
ATOM 765 C C . THR A 1 94 ? -12.372 2.328 3.425 1.00 88.31 94 THR A C 1
ATOM 767 O O . THR A 1 94 ? -13.539 2.546 3.732 1.00 88.31 94 THR A O 1
ATOM 770 N N . ARG A 1 95 ? -12.001 1.231 2.757 1.00 87.50 95 ARG A N 1
ATOM 771 C CA . ARG A 1 95 ? -12.964 0.228 2.288 1.00 87.50 95 ARG A CA 1
ATOM 772 C C . ARG A 1 95 ? -13.597 -0.569 3.429 1.00 87.50 95 ARG A C 1
ATOM 774 O O . ARG A 1 95 ? -14.806 -0.760 3.401 1.00 87.50 95 ARG A O 1
ATOM 781 N N . ARG A 1 96 ? -12.833 -0.954 4.458 1.00 85.81 96 ARG A N 1
ATOM 782 C CA . ARG A 1 96 ? -13.394 -1.603 5.659 1.00 85.81 96 ARG A CA 1
ATOM 783 C C . ARG A 1 96 ? -14.377 -0.687 6.385 1.00 85.81 96 ARG A C 1
ATOM 785 O O . ARG A 1 96 ? -15.451 -1.132 6.764 1.00 85.81 96 ARG A O 1
ATOM 792 N N . LEU A 1 97 ? -14.033 0.594 6.537 1.00 85.75 97 LEU A N 1
ATOM 793 C CA . LEU A 1 97 ? -14.934 1.573 7.145 1.00 85.75 97 LEU A CA 1
ATOM 794 C C . LEU A 1 97 ? -16.213 1.741 6.320 1.00 85.75 97 LEU A C 1
ATOM 796 O O . LEU A 1 97 ? -17.286 1.779 6.896 1.00 85.75 97 LEU A O 1
ATOM 800 N N . GLN A 1 98 ? -16.121 1.784 4.989 1.00 82.06 98 GLN A N 1
ATOM 801 C CA . GLN A 1 98 ? -17.295 1.871 4.111 1.00 82.06 98 GLN A CA 1
ATOM 802 C C . GLN A 1 98 ? -18.200 0.635 4.161 1.00 82.06 98 GLN A C 1
ATOM 804 O O . GLN A 1 98 ? -19.390 0.777 3.938 1.00 82.06 98 GLN A O 1
ATOM 809 N N . GLN A 1 99 ? -17.656 -0.554 4.426 1.00 75.31 99 GLN A N 1
ATOM 810 C CA . GLN A 1 99 ? -18.441 -1.787 4.580 1.00 75.31 99 GLN A CA 1
ATOM 811 C C . GLN A 1 99 ? -19.093 -1.918 5.965 1.00 75.31 99 GLN A C 1
ATOM 813 O O . GLN A 1 99 ? -19.960 -2.768 6.149 1.00 75.31 99 GLN A O 1
ATOM 818 N N . ALA A 1 100 ? -18.655 -1.125 6.947 1.00 69.88 100 ALA A N 1
ATOM 819 C CA . ALA A 1 100 ? -19.194 -1.136 8.305 1.00 69.88 100 ALA A CA 1
ATOM 820 C C . ALA A 1 100 ? -20.440 -0.242 8.482 1.00 69.88 100 ALA A C 1
ATOM 822 O O . ALA A 1 100 ? -21.038 -0.260 9.559 1.00 69.88 100 ALA A O 1
ATOM 823 N N . PHE A 1 101 ? -20.811 0.527 7.453 1.00 54.03 101 PHE A N 1
ATOM 824 C CA . PHE A 1 101 ? -21.994 1.393 7.394 1.00 54.03 101 PHE A CA 1
ATOM 825 C C . PHE A 1 101 ? -22.933 0.939 6.275 1.00 54.03 101 PHE A C 1
ATOM 827 O O . PHE A 1 101 ? -24.149 1.194 6.416 1.00 54.03 101 PHE A O 1
#